Protein AF-A0A6M0GC35-F1 (afdb_monomer_lite)

Secondary structure (DSSP, 8-state):
-------SBTTTB--HHHHHHHHHHHHHHHH--S-SSPPTTHHHHHGGGGGG-SSGGGHHHHHHHHH-

Foldseek 3Di:
DDDDDFDPDPTVDPCLVVLQVVLLVVLCVPPVDPDSDDDPCLSVVLRVCPVVDPDSVCSNVVSVVSVD

Radius of gyration: 14.54 Å; chains: 1; bounding box: 44×20×41 Å

Structure (mmCIF, N/CA/C/O backbone):
data_AF-A0A6M0GC35-F1
#
_entry.id   AF-A0A6M0GC35-F1
#
loop_
_atom_site.group_PDB
_atom_site.id
_atom_site.type_symbol
_atom_site.label_atom_id
_atom_site.label_alt_id
_atom_site.label_comp_id
_atom_site.label_asym_id
_atom_site.label_entity_id
_atom_site.label_seq_id
_atom_site.pdbx_PDB_ins_code
_atom_site.Cartn_x
_atom_site.Cartn_y
_atom_site.Cartn_z
_atom_site.occupancy
_atom_site.B_iso_or_equiv
_atom_site.auth_seq_id
_atom_site.auth_comp_id
_atom_site.auth_asym_id
_atom_site.auth_atom_id
_atom_site.pdbx_PDB_model_num
ATOM 1 N N . MET A 1 1 ? 28.075 -1.085 -28.531 1.00 65.81 1 MET A N 1
ATOM 2 C CA . MET A 1 1 ? 27.008 -0.200 -28.016 1.00 65.81 1 MET A CA 1
ATOM 3 C C . MET A 1 1 ? 26.169 -1.014 -27.039 1.00 65.81 1 MET A C 1
ATOM 5 O O . MET A 1 1 ? 25.769 -2.109 -27.412 1.00 65.81 1 MET A O 1
ATOM 9 N N . LYS A 1 2 ? 26.001 -0.566 -25.787 1.00 86.88 2 LYS A N 1
ATOM 10 C CA . LYS A 1 2 ? 25.182 -1.260 -24.776 1.00 86.88 2 LYS A CA 1
ATOM 11 C C . LYS A 1 2 ? 23.908 -0.455 -24.538 1.00 86.88 2 LYS A C 1
ATOM 13 O O . LYS A 1 2 ? 23.998 0.744 -24.302 1.00 86.88 2 LYS A O 1
ATOM 18 N N . ILE A 1 3 ? 22.760 -1.121 -24.615 1.00 90.94 3 ILE A N 1
ATOM 19 C CA . ILE A 1 3 ? 21.453 -0.578 -24.231 1.00 90.94 3 ILE A CA 1
ATOM 20 C C . ILE A 1 3 ? 21.104 -1.188 -22.875 1.00 90.94 3 ILE A C 1
ATOM 22 O O . ILE A 1 3 ? 21.311 -2.385 -22.674 1.00 90.94 3 ILE A O 1
ATOM 26 N N . ILE A 1 4 ? 20.608 -0.363 -21.956 1.00 91.44 4 ILE A N 1
ATOM 27 C CA . ILE A 1 4 ? 20.074 -0.798 -20.666 1.00 91.44 4 ILE A CA 1
ATOM 28 C C . ILE A 1 4 ? 18.584 -0.463 -20.674 1.00 91.44 4 ILE A C 1
ATOM 30 O O . ILE A 1 4 ? 18.215 0.665 -20.995 1.00 91.44 4 ILE A O 1
ATOM 34 N N . ALA A 1 5 ? 17.752 -1.445 -20.340 1.00 92.25 5 ALA A N 1
ATOM 35 C CA . ALA A 1 5 ? 16.330 -1.258 -20.094 1.00 92.25 5 ALA A CA 1
ATOM 36 C C . ALA A 1 5 ? 16.092 -1.390 -18.587 1.00 92.25 5 ALA A C 1
ATOM 38 O O . ALA A 1 5 ? 16.461 -2.405 -17.996 1.00 92.25 5 ALA A O 1
ATOM 39 N N . LEU A 1 6 ? 15.527 -0.348 -17.981 1.00 91.19 6 LEU A N 1
ATOM 40 C CA . LEU A 1 6 ? 15.168 -0.295 -16.568 1.00 91.19 6 LEU A CA 1
ATOM 41 C C . LEU A 1 6 ? 13.671 -0.035 -16.487 1.00 91.19 6 LEU A C 1
ATOM 43 O O . LEU A 1 6 ? 13.167 0.843 -17.190 1.00 91.19 6 LEU A O 1
ATOM 47 N N . ASP A 1 7 ? 12.986 -0.798 -15.645 1.00 86.94 7 ASP A N 1
ATOM 48 C CA . ASP A 1 7 ? 11.632 -0.446 -15.233 1.00 86.94 7 ASP A CA 1
ATOM 49 C C . ASP A 1 7 ? 11.676 0.768 -14.287 1.00 86.94 7 ASP A C 1
ATOM 51 O O . ASP A 1 7 ? 12.745 1.157 -13.806 1.00 86.94 7 ASP A O 1
ATOM 55 N N . PHE A 1 8 ? 10.532 1.398 -14.047 1.00 86.56 8 PHE A N 1
ATOM 56 C CA . PHE A 1 8 ? 10.442 2.569 -13.187 1.00 86.56 8 PHE A CA 1
ATOM 57 C C . PHE A 1 8 ? 10.171 2.178 -11.734 1.00 86.56 8 PHE A C 1
ATOM 59 O O . PHE A 1 8 ? 11.041 2.332 -10.878 1.00 86.56 8 PHE A O 1
ATOM 66 N N . ASP A 1 9 ? 8.985 1.651 -11.446 1.00 81.69 9 ASP A N 1
ATOM 67 C CA . ASP A 1 9 ? 8.552 1.388 -10.075 1.00 81.69 9 ASP A CA 1
ATOM 68 C C . ASP A 1 9 ? 9.106 0.053 -9.559 1.00 81.69 9 ASP A C 1
ATOM 70 O O . ASP A 1 9 ? 9.076 -0.961 -10.252 1.00 81.69 9 ASP A O 1
ATOM 74 N N . GLY A 1 10 ? 9.665 0.051 -8.353 1.00 81.94 10 GLY A N 1
ATOM 75 C CA . GLY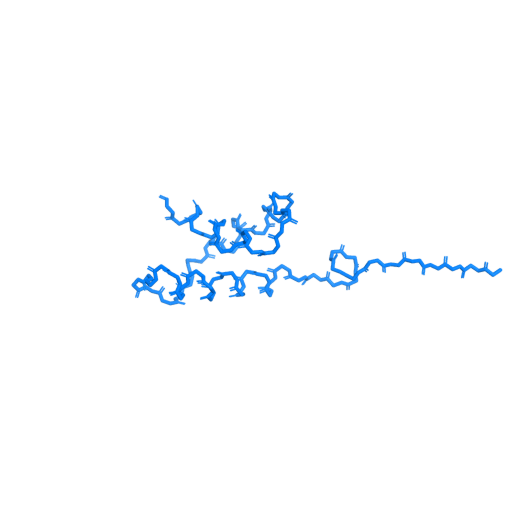 A 1 10 ? 10.399 -1.089 -7.798 1.00 81.94 10 GLY A CA 1
ATOM 76 C C . GLY A 1 10 ? 11.811 -1.291 -8.371 1.00 81.94 10 GLY A C 1
ATOM 77 O O . GLY A 1 10 ? 12.507 -2.210 -7.937 1.00 81.94 10 GLY A O 1
ATOM 78 N N . VAL A 1 11 ? 12.259 -0.440 -9.307 1.00 88.75 11 VAL A N 1
ATOM 79 C CA . VAL A 1 11 ? 13.632 -0.449 -9.856 1.00 88.75 11 VAL A CA 1
ATOM 80 C C . VAL A 1 11 ? 14.312 0.911 -9.694 1.00 88.75 11 VAL A C 1
ATOM 82 O O . VAL A 1 11 ? 15.376 0.993 -9.084 1.00 88.75 11 VAL A O 1
ATOM 85 N N . LEU A 1 12 ? 13.720 1.976 -10.237 1.00 91.12 12 LEU A N 1
ATOM 86 C CA . LEU A 1 12 ? 14.231 3.349 -10.145 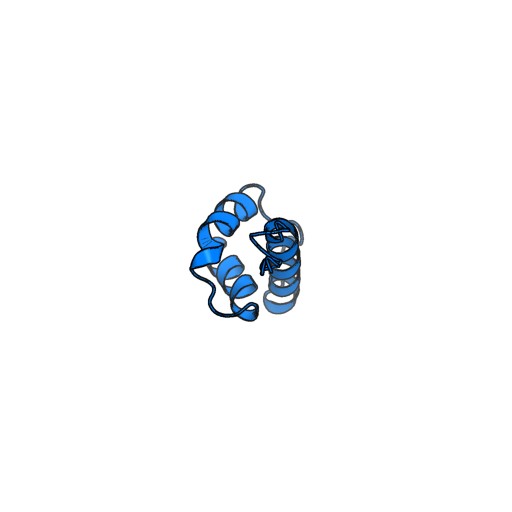1.00 91.12 12 LEU A CA 1
ATOM 87 C C . LEU A 1 12 ? 13.572 4.155 -9.023 1.00 91.12 12 LEU A C 1
ATOM 89 O O . LEU A 1 12 ? 14.202 5.056 -8.467 1.00 91.12 12 LEU A O 1
ATOM 93 N N . CYS A 1 13 ? 12.319 3.848 -8.701 1.00 89.19 13 CYS A N 1
ATOM 94 C CA . CYS A 1 13 ? 11.549 4.516 -7.659 1.00 89.19 13 CYS A CA 1
ATOM 95 C C . CYS A 1 13 ? 10.882 3.497 -6.734 1.00 89.19 13 CYS A C 1
ATOM 97 O O . CYS A 1 13 ? 10.606 2.371 -7.140 1.00 89.19 13 CYS A O 1
ATOM 99 N N . ASP A 1 14 ? 10.632 3.908 -5.494 1.00 90.50 14 ASP A N 1
ATOM 100 C CA . ASP A 1 14 ? 9.804 3.173 -4.540 1.00 90.50 14 ASP A CA 1
ATOM 101 C C . ASP A 1 14 ? 8.472 3.912 -4.381 1.00 90.50 14 ASP A C 1
ATOM 103 O O . ASP A 1 14 ? 8.399 4.896 -3.646 1.00 90.50 14 ASP A O 1
ATOM 107 N N . GLY A 1 15 ? 7.443 3.467 -5.107 1.00 90.62 15 GLY A N 1
ATOM 108 C CA . GLY A 1 15 ? 6.097 4.037 -5.050 1.00 90.62 15 GLY A CA 1
ATOM 109 C C . GLY A 1 15 ? 5.223 3.512 -3.906 1.00 90.62 15 GLY A C 1
ATOM 110 O O . GLY A 1 15 ? 4.029 3.814 -3.873 1.00 90.62 15 GLY A O 1
ATOM 111 N N . LEU A 1 16 ? 5.748 2.694 -2.978 1.00 93.62 16 LEU A N 1
ATOM 112 C CA . LEU A 1 16 ? 4.929 2.063 -1.931 1.00 93.62 16 LEU A CA 1
ATOM 113 C C . LEU A 1 16 ? 4.201 3.082 -1.049 1.00 93.62 16 LEU A C 1
ATOM 115 O O . LEU A 1 16 ? 3.057 2.837 -0.646 1.00 93.62 16 LEU A O 1
ATOM 119 N N . LEU A 1 17 ? 4.837 4.220 -0.762 1.00 94.38 17 LEU A N 1
ATOM 120 C CA . LEU A 1 17 ? 4.239 5.285 0.038 1.00 94.38 17 LEU A CA 1
ATOM 121 C C . LEU A 1 17 ? 3.019 5.885 -0.676 1.00 94.38 17 LEU A C 1
ATOM 123 O O . LEU A 1 17 ? 1.946 6.006 -0.081 1.00 94.38 17 LEU A O 1
ATOM 127 N N . GLU A 1 18 ? 3.169 6.221 -1.953 1.00 94.69 18 GLU A N 1
ATOM 128 C CA . GLU A 1 18 ? 2.126 6.791 -2.801 1.00 94.69 18 GLU A CA 1
ATOM 129 C C . GLU A 1 18 ? 0.986 5.793 -3.017 1.00 94.69 18 GLU A C 1
ATOM 131 O O . GLU A 1 18 ? -0.186 6.163 -2.920 1.00 94.69 18 GLU A O 1
ATOM 136 N N . TYR A 1 19 ? 1.314 4.517 -3.236 1.00 95.31 19 TYR A N 1
ATOM 137 C CA . TYR A 1 19 ? 0.331 3.442 -3.345 1.00 95.31 19 TYR A CA 1
ATOM 138 C C . TYR A 1 19 ? -0.523 3.347 -2.091 1.00 95.31 19 TYR A C 1
ATOM 140 O O . TYR A 1 19 ? -1.750 3.295 -2.186 1.00 95.31 19 TYR A O 1
ATOM 148 N N . PHE A 1 20 ? 0.102 3.366 -0.914 1.00 97.25 20 PHE A N 1
ATOM 149 C CA . PHE A 1 20 ? -0.626 3.318 0.345 1.00 97.25 20 PHE A CA 1
ATOM 150 C C . PHE A 1 20 ? -1.519 4.550 0.536 1.00 97.25 20 PHE A C 1
ATOM 152 O O . PHE A 1 20 ? -2.692 4.403 0.878 1.00 97.25 20 PHE A O 1
ATOM 159 N N . GLN A 1 21 ? -1.006 5.754 0.263 1.00 96.94 21 GLN A N 1
ATOM 160 C CA . GLN A 1 21 ? -1.775 6.997 0.385 1.00 96.94 21 GLN A CA 1
ATOM 161 C C . GLN A 1 21 ? -2.993 7.019 -0.545 1.00 96.94 21 GLN A C 1
ATOM 163 O O . GLN A 1 21 ? -4.102 7.313 -0.094 1.00 96.94 21 GLN A O 1
ATOM 168 N N . ALA A 1 22 ? -2.805 6.669 -1.820 1.00 97.19 22 ALA A N 1
ATOM 169 C CA . ALA A 1 22 ? -3.892 6.587 -2.789 1.00 97.19 22 ALA A CA 1
ATOM 170 C C . ALA A 1 22 ? -4.916 5.518 -2.381 1.00 97.19 22 ALA A C 1
ATOM 172 O O . ALA A 1 22 ? -6.119 5.771 -2.402 1.00 97.19 22 ALA A O 1
ATOM 173 N N . SER A 1 23 ? -4.441 4.357 -1.922 1.00 97.69 23 SER A N 1
ATOM 174 C CA . SER A 1 23 ? -5.304 3.257 -1.483 1.00 97.69 23 SER A CA 1
ATOM 175 C C . SER A 1 23 ? -6.134 3.618 -0.261 1.00 97.69 23 SER A C 1
ATOM 177 O O . SER A 1 23 ? -7.328 3.332 -0.230 1.00 97.69 23 SER A O 1
ATOM 179 N N . TRP A 1 24 ? -5.526 4.278 0.728 1.00 97.94 24 TRP A N 1
ATOM 180 C CA . TRP A 1 24 ? -6.223 4.785 1.907 1.00 97.94 24 TRP A CA 1
ATOM 181 C C . TRP A 1 24 ? -7.260 5.845 1.531 1.00 97.94 24 TRP A C 1
ATOM 183 O O . TRP A 1 24 ? -8.399 5.789 1.990 1.00 97.94 24 TRP A O 1
ATOM 193 N N . TYR A 1 25 ? -6.899 6.778 0.649 1.00 97.88 25 TYR A N 1
ATOM 194 C CA . TYR A 1 25 ? -7.822 7.803 0.174 1.00 97.88 25 TYR A CA 1
ATOM 195 C C . TYR A 1 25 ? -9.042 7.190 -0.528 1.00 97.88 25 TYR A C 1
ATOM 197 O O . TYR A 1 25 ? -10.181 7.514 -0.185 1.00 97.88 25 TYR A O 1
ATOM 205 N N . THR A 1 26 ? -8.826 6.253 -1.455 1.00 97.81 26 THR A N 1
ATOM 206 C CA . THR A 1 26 ? -9.917 5.536 -2.130 1.00 97.81 26 THR A CA 1
ATOM 207 C C . THR A 1 26 ? -10.734 4.698 -1.147 1.00 97.81 26 THR A C 1
ATOM 209 O O . THR A 1 26 ? -11.961 4.714 -1.214 1.00 97.81 26 THR A O 1
ATOM 212 N N . TYR A 1 27 ? -10.088 4.023 -0.191 1.00 97.81 27 TYR A N 1
ATOM 213 C CA . TYR A 1 27 ? -10.775 3.296 0.875 1.00 97.81 27 TYR A CA 1
ATOM 214 C C . TYR A 1 27 ? -11.736 4.208 1.656 1.00 97.81 27 TYR A C 1
ATOM 216 O O . TYR A 1 27 ? -12.907 3.868 1.844 1.00 97.81 27 TYR A O 1
ATOM 224 N N . CYS A 1 28 ? -11.277 5.396 2.052 1.00 97.56 28 CYS A N 1
ATOM 225 C CA . CYS A 1 28 ? -12.097 6.361 2.774 1.00 97.56 28 CYS A CA 1
ATOM 226 C C . CYS A 1 28 ? -13.310 6.846 1.973 1.00 97.56 28 CYS A C 1
ATOM 228 O O . CYS A 1 28 ? -14.383 7.031 2.549 1.00 97.56 28 CYS A O 1
ATOM 230 N N . GLN A 1 29 ? -13.155 7.046 0.662 1.00 97.38 29 GLN A N 1
ATOM 231 C CA . GLN A 1 29 ? -14.258 7.459 -0.209 1.00 97.38 29 GLN A CA 1
ATOM 232 C C . GLN A 1 29 ? -15.310 6.363 -0.397 1.00 97.38 29 GLN A C 1
ATOM 234 O O . GLN A 1 29 ? -16.497 6.674 -0.455 1.00 97.38 29 GLN A O 1
ATOM 239 N N . VAL A 1 30 ? -14.881 5.103 -0.503 1.00 97.31 30 VAL A N 1
ATOM 240 C CA . VAL A 1 30 ? -15.767 3.968 -0.803 1.00 97.31 30 VAL A CA 1
ATOM 241 C C . VAL A 1 30 ? -16.480 3.443 0.446 1.00 97.31 30 VAL A C 1
ATOM 243 O O . VAL A 1 30 ? -17.649 3.075 0.360 1.00 97.31 30 VAL A O 1
ATOM 246 N N . TRP A 1 31 ? -15.798 3.390 1.597 1.00 96.69 31 TRP A N 1
ATOM 247 C CA . TRP A 1 31 ? -16.337 2.772 2.819 1.00 96.69 31 TRP A CA 1
ATOM 248 C C . TRP A 1 31 ? -16.667 3.745 3.951 1.00 96.69 31 TRP A C 1
ATOM 250 O O . TRP A 1 31 ? -17.234 3.303 4.947 1.00 96.69 31 TRP A O 1
ATOM 260 N N . ASN A 1 32 ? -16.328 5.031 3.822 1.00 96.25 32 ASN A N 1
ATOM 261 C CA . ASN A 1 32 ? -16.653 6.084 4.793 1.00 96.25 32 ASN A CA 1
ATOM 262 C C . ASN A 1 32 ? -16.355 5.696 6.262 1.00 96.25 32 ASN A C 1
ATOM 264 O O . ASN A 1 32 ? -17.266 5.697 7.089 1.00 96.25 32 ASN A O 1
ATOM 268 N N . PRO A 1 33 ? -15.098 5.351 6.605 1.00 94.88 33 PRO A N 1
ATOM 269 C CA . PRO A 1 33 ? -14.721 5.038 7.980 1.00 94.88 33 PRO A CA 1
ATOM 270 C C . PRO A 1 33 ? -14.873 6.263 8.895 1.00 94.88 33 PRO A C 1
ATOM 272 O O . PRO A 1 33 ? -14.738 7.406 8.450 1.00 94.88 33 PRO A O 1
ATOM 275 N N . ASP A 1 34 ? -15.050 6.015 10.195 1.00 92.94 34 ASP A N 1
ATOM 276 C CA . ASP A 1 34 ? -15.176 7.072 11.212 1.00 92.94 34 ASP A CA 1
ATOM 277 C C . ASP A 1 34 ? -13.918 7.955 11.312 1.00 92.94 34 ASP A C 1
ATOM 279 O O . ASP A 1 34 ? -13.999 9.149 11.600 1.00 92.94 34 ASP A O 1
ATOM 283 N N . SER A 1 35 ? -12.741 7.375 11.054 1.00 92.88 35 SER A N 1
ATOM 284 C CA . SER A 1 35 ? -11.456 8.077 11.029 1.00 92.88 35 SER A CA 1
ATOM 285 C C . SER A 1 35 ? -10.915 8.180 9.609 1.00 92.88 35 SER A C 1
ATOM 287 O O . SER A 1 35 ? -10.760 7.178 8.916 1.00 92.88 35 SER A O 1
ATOM 289 N N . GLN A 1 36 ? -10.520 9.394 9.221 1.00 93.44 36 GLN A N 1
ATOM 290 C CA . GLN A 1 36 ? -9.792 9.671 7.975 1.00 93.44 36 GLN A CA 1
ATOM 291 C C . GLN A 1 36 ? -8.273 9.482 8.113 1.00 93.44 36 GLN A C 1
ATOM 293 O O . GLN A 1 36 ? -7.539 9.618 7.135 1.00 93.44 36 GLN A O 1
ATOM 298 N N . LYS A 1 37 ? -7.785 9.165 9.318 1.00 94.94 37 LYS A N 1
ATOM 299 C CA . LYS A 1 37 ? -6.383 8.822 9.569 1.00 94.94 37 LYS A CA 1
ATOM 300 C C . LYS A 1 37 ? -6.220 7.294 9.557 1.00 94.94 37 LYS A C 1
ATOM 302 O O . LYS A 1 37 ? -6.978 6.634 10.277 1.00 94.94 37 LYS A O 1
ATOM 307 N N . PRO A 1 38 ? -5.245 6.742 8.808 1.00 95.19 38 PRO A N 1
ATOM 308 C CA . PRO A 1 38 ? -4.972 5.312 8.845 1.00 95.19 38 PRO A CA 1
ATOM 309 C C . PRO A 1 38 ? -4.418 4.898 10.221 1.00 95.19 38 PRO A C 1
ATOM 311 O O . PRO A 1 38 ? -3.730 5.701 10.863 1.00 95.19 38 PRO A O 1
ATOM 314 N N . PRO A 1 39 ? -4.672 3.657 10.674 1.00 95.50 39 PRO A N 1
ATOM 315 C CA . PRO A 1 39 ? -3.980 3.072 11.821 1.00 95.50 39 PRO A CA 1
ATOM 316 C C . PRO A 1 39 ? -2.456 3.093 11.633 1.00 95.50 39 PRO A C 1
ATOM 318 O O . PRO A 1 39 ? -1.964 2.940 10.514 1.00 95.50 39 PRO A O 1
ATOM 321 N N . GLU A 1 40 ? -1.703 3.273 12.722 1.00 93.50 40 GLU A N 1
ATOM 322 C CA . GLU A 1 40 ? -0.241 3.468 12.670 1.00 93.50 40 GLU A CA 1
ATOM 323 C C . GLU A 1 40 ? 0.519 2.272 12.074 1.00 93.50 40 GLU A C 1
ATOM 325 O O . GLU A 1 40 ? 1.552 2.448 11.432 1.00 93.50 40 GLU A O 1
ATOM 330 N N . ASP A 1 41 ? -0.008 1.061 12.233 1.00 95.94 41 ASP A N 1
ATOM 331 C CA . ASP A 1 41 ? 0.588 -0.189 11.759 1.00 95.94 41 ASP A CA 1
ATOM 332 C C . ASP A 1 41 ? 0.082 -0.628 10.373 1.00 95.94 41 ASP A C 1
ATOM 334 O O . ASP A 1 41 ? 0.632 -1.557 9.775 1.00 95.94 41 ASP A O 1
ATOM 338 N N . LEU A 1 42 ? -0.944 0.035 9.829 1.00 97.25 42 LEU A N 1
ATOM 339 C CA . LEU A 1 42 ? -1.591 -0.387 8.585 1.00 97.25 42 LEU A CA 1
ATOM 340 C C . LEU A 1 42 ? -0.631 -0.321 7.391 1.00 97.25 42 LEU A C 1
ATOM 342 O O . LEU A 1 42 ? -0.591 -1.247 6.583 1.00 97.25 42 LEU A O 1
ATOM 346 N N . ALA A 1 43 ? 0.184 0.733 7.305 1.00 96.94 43 ALA A N 1
ATOM 347 C CA . ALA A 1 43 ? 1.183 0.880 6.247 1.00 96.94 43 ALA A CA 1
ATOM 348 C C . ALA A 1 43 ? 2.205 -0.271 6.268 1.00 96.94 43 ALA A C 1
ATOM 350 O O . ALA A 1 43 ? 2.510 -0.863 5.234 1.00 96.94 43 ALA A O 1
ATOM 351 N N . GLN A 1 44 ? 2.672 -0.652 7.463 1.00 96.75 44 GLN A N 1
ATOM 352 C CA . GLN A 1 44 ? 3.636 -1.743 7.640 1.00 96.75 44 GLN A CA 1
ATOM 353 C C . GLN A 1 44 ? 3.053 -3.108 7.255 1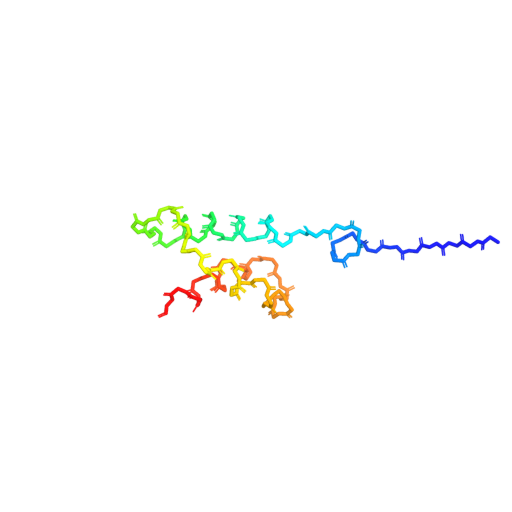.00 96.75 44 GLN A C 1
ATOM 355 O O . GLN A 1 44 ? 3.784 -3.968 6.769 1.00 96.75 44 GLN A O 1
ATOM 360 N N . LYS A 1 45 ? 1.741 -3.301 7.432 1.00 97.38 45 LYS A N 1
ATOM 361 C CA . LYS A 1 45 ? 1.020 -4.495 6.968 1.00 97.38 45 LYS A CA 1
ATOM 362 C C . LYS A 1 45 ? 0.761 -4.478 5.458 1.00 97.38 45 LYS A C 1
ATOM 364 O O . LYS A 1 45 ? 0.760 -5.532 4.832 1.00 97.38 45 LYS A O 1
ATOM 369 N N . PHE A 1 46 ? 0.559 -3.298 4.873 1.00 97.69 46 PHE A N 1
ATOM 370 C CA . PHE A 1 46 ? 0.253 -3.115 3.454 1.00 97.69 46 PHE A CA 1
ATOM 371 C C . PHE A 1 46 ? 1.472 -3.338 2.544 1.00 97.69 46 PHE A C 1
ATOM 373 O O . PHE A 1 46 ? 1.379 -4.078 1.567 1.00 97.69 46 PHE A O 1
ATOM 380 N N . TYR A 1 47 ? 2.628 -2.748 2.866 1.00 96.12 47 TYR A N 1
ATOM 381 C CA . TYR A 1 47 ? 3.830 -2.802 2.018 1.00 96.12 47 TYR A C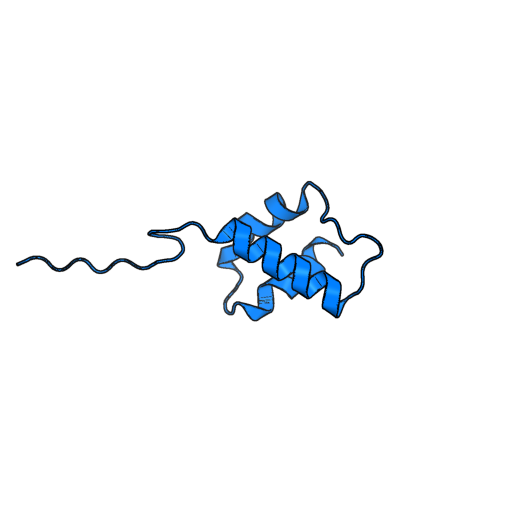A 1
ATOM 382 C C . TYR A 1 47 ? 4.288 -4.208 1.592 1.00 96.12 47 TYR A C 1
ATOM 384 O O . TYR A 1 47 ? 4.502 -4.410 0.392 1.00 96.12 47 TYR A O 1
ATOM 392 N N . PRO A 1 48 ? 4.406 -5.210 2.489 1.00 96.00 48 PRO A N 1
ATOM 393 C CA . PRO A 1 48 ? 4.864 -6.543 2.090 1.00 96.00 48 PRO A CA 1
ATOM 394 C C . PRO A 1 48 ? 3.876 -7.277 1.172 1.00 96.00 48 PRO A C 1
ATOM 396 O O . PRO A 1 48 ? 4.241 -8.281 0.568 1.00 96.00 48 PRO A O 1
ATOM 399 N N . LEU A 1 49 ? 2.640 -6.787 1.053 1.00 96.56 49 LEU A N 1
ATOM 400 C CA . LEU A 1 49 ? 1.578 -7.393 0.256 1.00 96.56 49 LEU A CA 1
ATOM 401 C C . LEU A 1 49 ? 1.481 -6.803 -1.159 1.00 96.56 49 LEU A C 1
ATOM 403 O O . LEU A 1 49 ? 0.670 -7.267 -1.953 1.00 96.56 49 LEU A O 1
ATOM 407 N N . ARG A 1 50 ? 2.352 -5.862 -1.551 1.00 92.19 50 ARG A N 1
ATOM 408 C CA . ARG A 1 50 ? 2.431 -5.394 -2.948 1.00 92.19 50 ARG A CA 1
ATOM 409 C C . ARG A 1 50 ? 2.511 -6.530 -3.989 1.00 92.19 50 ARG A C 1
ATOM 411 O O . ARG A 1 50 ? 1.878 -6.369 -5.034 1.00 92.19 50 ARG A O 1
ATOM 418 N N . PRO A 1 51 ? 3.214 -7.660 -3.755 1.00 93.12 51 PRO A N 1
ATOM 419 C CA . PRO A 1 51 ? 3.260 -8.770 -4.708 1.00 93.12 51 PRO A CA 1
ATOM 420 C C . PRO A 1 51 ? 1.928 -9.500 -4.930 1.00 93.12 51 PRO A C 1
ATOM 422 O O . PRO A 1 51 ? 1.821 -10.219 -5.915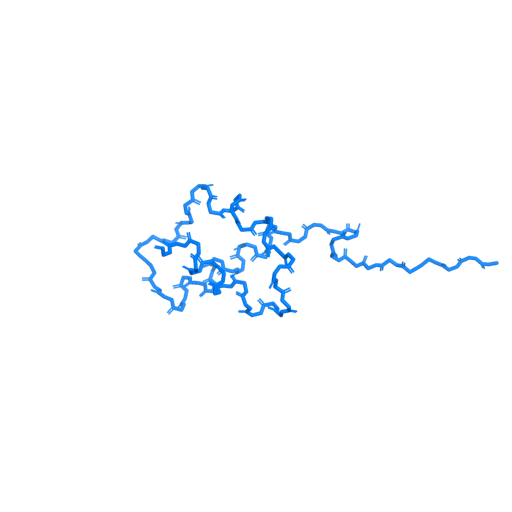 1.00 93.12 51 PRO A O 1
ATOM 425 N N . VAL A 1 52 ? 0.929 -9.344 -4.047 1.00 95.06 52 VAL A N 1
ATOM 426 C CA . VAL A 1 52 ? -0.393 -9.978 -4.235 1.00 95.06 52 VAL A CA 1
ATOM 427 C C . VAL A 1 52 ? -1.320 -9.172 -5.146 1.00 95.06 52 VAL A C 1
ATOM 429 O O . VAL A 1 52 ? -2.409 -9.633 -5.462 1.00 95.06 52 VAL A O 1
ATOM 432 N N . ILE A 1 53 ? -0.907 -7.960 -5.525 1.00 94.88 53 ILE A N 1
ATOM 433 C CA . ILE A 1 53 ? -1.684 -7.036 -6.347 1.00 94.88 53 ILE A CA 1
ATOM 434 C C . ILE A 1 53 ? -1.307 -7.231 -7.813 1.00 94.88 53 ILE A C 1
ATOM 436 O O . ILE A 1 53 ? -0.186 -6.901 -8.221 1.00 94.88 53 ILE A O 1
ATOM 440 N N . GLU A 1 54 ? -2.264 -7.715 -8.596 1.00 94.31 54 GLU A N 1
ATOM 441 C CA . GLU A 1 54 ? -2.150 -7.876 -10.044 1.00 94.31 54 GLU A CA 1
ATOM 442 C C . GLU A 1 54 ? -2.493 -6.564 -10.754 1.00 94.31 54 GLU A C 1
ATOM 444 O O . GLU A 1 54 ? -1.805 -6.160 -11.695 1.00 94.31 54 GLU A O 1
ATOM 449 N N . THR A 1 55 ? -3.513 -5.854 -10.257 1.00 93.81 55 THR A N 1
ATOM 450 C CA . THR A 1 55 ? -3.983 -4.592 -10.838 1.00 93.81 55 THR A CA 1
ATOM 451 C C . THR A 1 55 ? -4.133 -3.503 -9.780 1.00 93.81 55 THR A C 1
ATOM 453 O O . THR A 1 55 ? -4.668 -3.727 -8.700 1.00 93.81 55 THR A O 1
ATOM 456 N N . GLY A 1 56 ? -3.739 -2.265 -10.100 1.00 90.75 56 GLY A N 1
ATOM 457 C CA . GLY A 1 56 ? -3.720 -1.157 -9.130 1.00 90.75 56 GLY A CA 1
ATOM 458 C C . GLY A 1 56 ? -5.052 -0.858 -8.418 1.00 90.75 56 GLY A C 1
ATOM 459 O 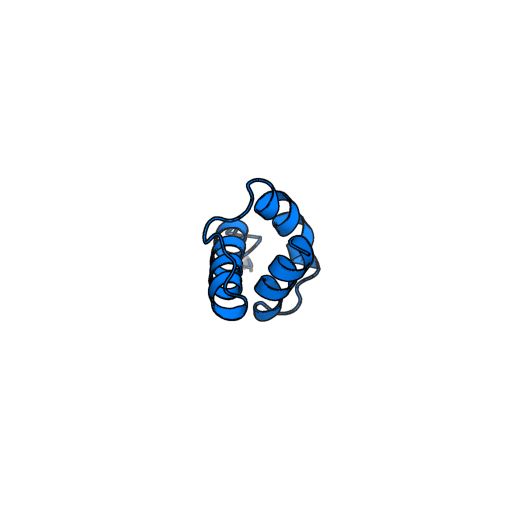O . GLY A 1 56 ? -5.033 -0.370 -7.291 1.00 90.75 56 GLY A O 1
ATOM 460 N N . TRP A 1 57 ? -6.207 -1.186 -9.013 1.00 94.50 57 TRP A N 1
ATOM 461 C CA . TRP A 1 57 ? -7.518 -0.980 -8.375 1.00 94.50 57 TRP A CA 1
ATOM 462 C C . TRP A 1 57 ? -7.771 -1.908 -7.174 1.00 94.50 57 TRP A C 1
ATOM 464 O O . TRP A 1 57 ? -8.677 -1.642 -6.390 1.00 94.50 57 TRP A O 1
ATOM 474 N N . GLU A 1 58 ? -6.990 -2.978 -7.010 1.00 98.00 58 GLU A N 1
ATOM 475 C CA . GLU A 1 58 ? -7.139 -3.952 -5.921 1.00 98.00 58 GLU A CA 1
ATOM 476 C C . GLU A 1 58 ? -6.573 -3.424 -4.593 1.00 98.00 58 GLU A C 1
ATOM 478 O O . GLU A 1 58 ? -6.951 -3.887 -3.517 1.00 98.00 58 GLU A O 1
ATOM 483 N N . MET A 1 59 ? -5.691 -2.421 -4.631 1.00 96.94 59 MET A N 1
ATOM 484 C CA . MET A 1 59 ? -4.998 -1.931 -3.437 1.00 96.94 59 MET A CA 1
ATOM 485 C C . MET A 1 59 ? -5.931 -1.347 -2.345 1.00 96.94 59 MET A C 1
ATOM 487 O O . MET A 1 59 ? -5.735 -1.667 -1.170 1.00 96.94 59 MET A O 1
ATOM 491 N N . PRO A 1 60 ? -6.993 -0.572 -2.652 1.00 97.62 60 PRO A N 1
ATOM 492 C CA . PRO A 1 60 ? -7.992 -0.166 -1.656 1.00 97.62 60 PRO A CA 1
ATOM 493 C C . PRO A 1 60 ? -8.782 -1.347 -1.065 1.00 97.62 60 PRO A C 1
ATOM 495 O O . PRO A 1 60 ? -9.216 -1.291 0.087 1.00 97.62 60 PRO A O 1
ATOM 498 N N . VAL A 1 61 ? -8.964 -2.434 -1.827 1.00 97.50 61 VAL A N 1
ATOM 499 C CA . VAL A 1 61 ? -9.607 -3.665 -1.333 1.00 97.50 61 VAL A CA 1
ATOM 500 C C . VAL A 1 61 ? -8.684 -4.381 -0.350 1.00 97.50 61 VAL A C 1
ATOM 502 O O . VAL A 1 61 ? -9.143 -4.838 0.695 1.00 97.50 61 VAL A O 1
ATOM 505 N N . LEU A 1 62 ? -7.379 -4.410 -0.626 1.00 97.94 62 LEU A N 1
ATOM 506 C CA . LEU A 1 62 ? -6.383 -4.907 0.321 1.00 97.94 62 LEU A CA 1
ATOM 507 C C . LEU A 1 62 ? -6.400 -4.098 1.627 1.00 97.94 62 LEU A C 1
ATOM 509 O O . LEU A 1 62 ? -6.397 -4.685 2.706 1.00 97.94 62 LEU A O 1
ATOM 513 N N . VAL A 1 63 ? -6.492 -2.765 1.545 1.00 97.81 63 VAL A N 1
ATOM 514 C CA . VAL A 1 63 ? -6.675 -1.904 2.727 1.00 97.81 63 VAL A CA 1
ATOM 515 C C . VAL A 1 63 ? -7.917 -2.320 3.519 1.00 97.81 63 VAL A C 1
ATOM 517 O O . VAL A 1 63 ? -7.827 -2.499 4.732 1.00 97.81 63 VAL A O 1
ATOM 520 N N . ARG A 1 64 ? -9.057 -2.546 2.850 1.00 97.25 64 ARG A N 1
ATOM 521 C CA . ARG A 1 64 ? -10.276 -3.042 3.508 1.00 97.25 64 ARG A CA 1
ATOM 522 C C . ARG A 1 64 ? -10.040 -4.382 4.205 1.00 97.25 64 ARG A C 1
ATOM 524 O O . ARG A 1 64 ? -10.476 -4.539 5.340 1.00 97.25 64 ARG A O 1
ATOM 531 N N . ALA A 1 65 ? -9.358 -5.321 3.554 1.00 97.06 65 ALA A N 1
ATOM 532 C CA . ALA A 1 65 ? -9.073 -6.642 4.111 1.00 97.06 65 ALA A CA 1
ATOM 533 C C . ALA A 1 65 ? -8.153 -6.597 5.343 1.00 97.06 65 ALA A C 1
ATOM 535 O O . ALA A 1 65 ? -8.290 -7.433 6.223 1.00 97.06 65 ALA A O 1
ATOM 536 N N . LEU A 1 66 ? -7.240 -5.625 5.417 1.00 96.75 66 LEU A N 1
ATOM 537 C CA . LEU A 1 66 ? -6.333 -5.440 6.557 1.00 96.75 66 LEU A CA 1
ATOM 538 C C . LEU A 1 66 ? -6.979 -4.734 7.762 1.00 96.75 66 LEU A C 1
ATOM 540 O O . LEU A 1 66 ? -6.392 -4.732 8.845 1.00 96.75 66 LEU A O 1
ATOM 544 N N . ILE A 1 67 ? -8.135 -4.091 7.563 1.00 93.62 67 ILE A N 1
ATOM 545 C CA . ILE A 1 67 ? -8.885 -3.365 8.602 1.00 93.62 67 ILE A CA 1
ATOM 546 C C . ILE A 1 67 ? -9.985 -4.231 9.230 1.00 93.62 67 ILE A C 1
ATOM 548 O O . ILE A 1 67 ? -10.347 -3.990 10.382 1.00 93.62 67 ILE A O 1
ATOM 552 N N . LEU A 1 68 ? -10.537 -5.184 8.470 1.00 89.81 68 LEU A N 1
ATOM 553 C CA . LEU A 1 68 ? -11.523 -6.161 8.949 1.00 89.81 68 LEU A CA 1
ATOM 554 C C . LEU A 1 68 ? -10.890 -7.182 9.903 1.00 89.81 68 LEU A C 1
ATOM 556 O O . LEU A 1 68 ? -11.597 -7.557 10.864 1.00 89.81 68 LEU A O 1
#

Sequence (68 aa):
MKIIALDFDGVLCDGLLEYFQASWYTYCQVWNPDSQKPPEDLAQKFYPLRPVIETGWEMPVLVRALIL

pLDDT: mean 93.86, std 5.04, range [65.81, 98.0]